Protein AF-A0A2H1VAV7-F1 (afdb_monomer_lite)

pLDDT: mean 71.58, std 15.12, range [39.22, 97.75]

Secondary structure (DSSP, 8-state):
-------GGG--SSP-----PPPSSPPP--S----PPP---TT--STTTS-HHHHHHHHHHHHHHHHHHHHHHHHHHHHHHHHHHHHH-TTS-HHHHHHHHHHHHHTTS-S-PPPP-----GGG--SPPSS------GGGS---TT---SPPPS--------

Organism: Spodoptera frugiperda (NCBI:txid7108)

Radius of gyration: 44.76 Å; chains: 1; bounding box: 84×96×107 Å

Foldseek 3Di:
DDDDDDDPVVDDPPDPDPCDDDDPDDDDPPDDPDPDPDPDDPDPPDPPGDCVVVVVVVVVVVVVVVVVVVVVVVVVVVVVVVLVCLCPDPPDDNQVSVQVVCCVPPVPPPDPDDHDDGDDDPVPDPDDDPDPDPPVPPVVVDDDPVDPPDDPPPDDDDDDDD

Sequence (162 aa):
MDFKTTVSNDYQWPFSKPVIGKPCEPPTPDAAPTIRPAPVAPYCHCDAHSYSPRVEQYKQLLEKEQKLCHDYEQLRKQMVDVTNDILDHPCDDLDGKMMTMYQATFTKRSYPMTDYRTIIAASQSNAPIPMETHSLGMLRCYKDPTNFTDQPPTVRPTINPP

Structure (mmCIF, N/CA/C/O backbone):
data_AF-A0A2H1VAV7-F1
#
_entry.id   AF-A0A2H1VAV7-F1
#
loop_
_atom_site.group_PDB
_atom_site.id
_atom_site.type_symbol
_atom_site.label_atom_id
_atom_site.label_alt_id
_atom_site.label_comp_id
_atom_site.label_asym_id
_atom_site.label_entity_id
_atom_site.label_seq_id
_atom_site.pdbx_PDB_ins_code
_atom_site.Cartn_x
_atom_site.Cartn_y
_atom_site.Cartn_z
_atom_site.occupancy
_atom_site.B_iso_or_equiv
_atom_site.auth_seq_id
_atom_site.auth_comp_id
_atom_site.auth_asym_id
_atom_site.auth_atom_id
_atom_site.pdbx_PDB_model_num
ATOM 1 N N . MET A 1 1 ? -30.370 42.586 65.225 1.00 39.22 1 MET A N 1
ATOM 2 C CA . MET A 1 1 ? -29.874 41.220 64.957 1.00 39.22 1 MET A CA 1
ATOM 3 C C . MET A 1 1 ? -29.317 40.718 66.269 1.00 39.22 1 MET A C 1
ATOM 5 O O . MET A 1 1 ? -28.220 41.117 66.628 1.00 39.22 1 MET A O 1
ATOM 9 N N . ASP A 1 2 ? -30.100 39.937 67.008 1.00 42.12 2 ASP A N 1
ATOM 10 C CA . ASP A 1 2 ? -29.719 39.485 68.347 1.00 42.12 2 ASP A CA 1
ATOM 11 C C . ASP A 1 2 ? -29.251 38.032 68.289 1.00 42.12 2 ASP A C 1
ATOM 13 O O . ASP A 1 2 ? -30.033 37.114 68.040 1.00 42.12 2 ASP A O 1
ATOM 17 N N . PHE A 1 3 ? -27.950 37.831 68.493 1.00 48.50 3 PHE A N 1
ATOM 18 C CA . PHE A 1 3 ? -27.348 36.515 68.678 1.00 48.50 3 PHE A CA 1
ATOM 19 C C . PHE A 1 3 ? -27.690 36.012 70.086 1.00 48.50 3 PHE A C 1
ATOM 21 O O . PHE A 1 3 ? -27.107 36.464 71.070 1.00 48.50 3 PHE A O 1
ATOM 28 N N . LYS A 1 4 ? -28.638 35.073 70.197 1.00 53.00 4 LYS A N 1
ATOM 29 C CA . LYS A 1 4 ? -28.886 34.345 71.449 1.00 53.00 4 LYS A CA 1
ATOM 30 C C . LYS A 1 4 ? -27.811 33.274 71.623 1.00 53.00 4 LYS A C 1
ATOM 32 O O . LYS A 1 4 ? -27.753 32.317 70.856 1.00 53.00 4 LYS A O 1
ATOM 37 N N . THR A 1 5 ? -26.945 33.456 72.611 1.00 55.84 5 THR A N 1
ATOM 38 C CA . THR A 1 5 ? -25.955 32.465 73.032 1.00 55.84 5 THR A CA 1
ATOM 39 C C . THR A 1 5 ? -26.638 31.305 73.758 1.00 55.84 5 THR A C 1
ATOM 41 O O . THR A 1 5 ? -27.522 31.503 74.587 1.00 55.84 5 THR A O 1
ATOM 44 N N . THR A 1 6 ? -26.219 30.082 73.439 1.00 54.66 6 THR A N 1
ATOM 45 C CA . THR A 1 6 ? -26.624 28.842 74.112 1.00 54.66 6 THR A CA 1
ATOM 46 C C . THR A 1 6 ? -26.009 28.795 75.509 1.00 54.66 6 THR A C 1
ATOM 48 O O . THR A 1 6 ? -24.824 28.486 75.654 1.00 54.66 6 THR A O 1
ATOM 51 N N . VAL A 1 7 ? -26.781 29.139 76.538 1.00 62.41 7 VAL A N 1
ATOM 52 C CA . VAL A 1 7 ? -26.352 29.013 77.940 1.00 62.41 7 VAL A CA 1
ATOM 53 C C . VAL A 1 7 ? -26.646 27.592 78.427 1.00 62.41 7 VAL A C 1
ATOM 55 O O . VAL A 1 7 ? -27.661 27.003 78.069 1.00 62.41 7 VAL A O 1
ATOM 58 N N . SER A 1 8 ? -25.772 27.026 79.265 1.00 55.72 8 SER A N 1
ATOM 59 C CA . SER A 1 8 ? -25.864 25.628 79.730 1.00 55.72 8 SER A CA 1
ATOM 60 C C . SER A 1 8 ? -27.156 25.280 80.483 1.00 55.72 8 SER A C 1
ATOM 62 O O . SER A 1 8 ? -27.434 24.103 80.690 1.00 55.72 8 SER A O 1
ATOM 64 N N . ASN A 1 9 ? -27.944 26.281 80.884 1.00 57.62 9 ASN A N 1
ATOM 65 C CA . ASN A 1 9 ? -29.227 26.096 81.562 1.00 57.62 9 ASN A CA 1
ATOM 66 C C . ASN A 1 9 ? -30.321 25.500 80.659 1.00 57.62 9 ASN A C 1
ATOM 68 O O . ASN A 1 9 ? -31.320 25.018 81.183 1.00 57.62 9 ASN A O 1
ATOM 72 N N . ASP A 1 10 ? -30.126 25.465 79.336 1.00 56.47 10 ASP A N 1
ATOM 73 C CA . ASP A 1 10 ? -31.081 24.848 78.402 1.00 56.47 10 ASP A CA 1
ATOM 74 C C . ASP A 1 10 ? -30.983 23.307 78.361 1.00 56.47 10 ASP A C 1
ATOM 76 O O . ASP A 1 10 ? -31.834 22.635 77.777 1.00 56.47 10 ASP A O 1
ATOM 80 N N . TYR A 1 11 ? -29.964 22.719 78.999 1.00 55.38 11 TYR A N 1
ATOM 81 C CA . TYR A 1 11 ? -29.725 21.273 79.031 1.00 55.38 11 TYR A CA 1
ATOM 82 C C . TYR A 1 11 ? -30.027 20.681 80.416 1.00 55.38 11 TYR A C 1
ATOM 84 O O . TYR A 1 11 ? -29.142 20.136 81.075 1.00 55.38 11 TYR A O 1
ATOM 92 N N . GLN A 1 12 ? -31.280 20.763 80.875 1.00 62.53 12 GLN A N 1
ATOM 93 C CA . GLN A 1 12 ? -31.706 20.085 82.104 1.00 62.53 12 GLN A CA 1
ATOM 94 C C . GLN A 1 12 ? -32.275 18.693 81.798 1.00 62.53 12 GLN A C 1
ATOM 96 O O . GLN A 1 12 ? -33.343 18.538 81.206 1.00 62.53 12 GLN A O 1
ATOM 101 N N . TRP A 1 13 ? -31.531 17.665 82.207 1.00 50.56 13 TRP A N 1
ATOM 102 C CA . TRP A 1 13 ? -31.898 16.255 82.071 1.00 50.56 13 TRP A CA 1
ATOM 103 C C . TRP A 1 13 ? -32.522 15.723 83.376 1.00 50.56 13 TRP A C 1
ATOM 105 O O . TRP A 1 13 ? -32.034 16.076 84.451 1.00 50.56 13 TRP A O 1
ATOM 115 N N . PRO A 1 14 ? -33.528 14.828 83.320 1.00 66.94 14 PRO A N 1
ATOM 116 C CA . PRO A 1 14 ? -34.241 14.364 82.131 1.00 66.94 14 PRO A CA 1
ATOM 117 C C . PRO A 1 14 ? -35.291 15.377 81.652 1.00 66.94 14 PRO A C 1
ATOM 119 O O . PRO A 1 14 ? -36.065 15.911 82.442 1.00 66.94 14 PRO A O 1
ATOM 122 N N . PHE A 1 15 ? -35.357 15.583 80.335 1.00 60.16 15 PHE A N 1
ATOM 123 C CA . PHE A 1 15 ? -36.417 16.368 79.702 1.00 60.16 15 PHE A CA 1
ATOM 124 C C . PHE A 1 15 ? -37.788 15.743 79.995 1.00 60.16 15 PHE A C 1
ATOM 126 O O . PHE A 1 15 ? -37.980 14.538 79.790 1.00 60.16 15 PHE A O 1
ATOM 133 N N . SER A 1 16 ? -38.766 16.551 80.412 1.00 65.62 16 SER A N 1
ATOM 134 C CA . SER A 1 16 ? -40.166 16.131 80.414 1.00 65.62 16 SER A CA 1
ATOM 135 C C . SER A 1 16 ? -40.585 15.880 78.965 1.00 65.62 16 SER A C 1
ATOM 137 O O . SER A 1 16 ? -40.784 16.802 78.178 1.00 65.62 16 SER A O 1
ATOM 139 N N . LYS A 1 17 ? -40.662 14.605 78.567 1.00 59.94 17 LYS A N 1
ATOM 140 C CA . LYS A 1 17 ? -41.168 14.251 77.238 1.00 59.94 17 LYS A CA 1
ATOM 141 C C . LYS A 1 17 ? -42.608 14.769 77.141 1.00 59.94 17 LYS A C 1
ATOM 143 O O . LYS A 1 17 ? -43.411 14.404 78.003 1.00 59.94 17 LYS A O 1
ATOM 148 N N . PRO A 1 18 ? -42.961 15.588 76.134 1.00 64.38 18 PRO A N 1
ATOM 149 C CA . PRO A 1 18 ? -44.355 15.928 75.912 1.00 64.38 18 PRO A CA 1
ATOM 150 C C . PRO A 1 18 ? -45.129 14.626 75.702 1.00 64.38 18 PRO A C 1
ATOM 152 O O . PRO A 1 18 ? -44.698 13.746 74.951 1.00 64.38 18 PRO A O 1
ATOM 155 N N . VAL A 1 19 ? -46.251 14.483 76.406 1.00 60.84 19 VAL A N 1
ATOM 156 C CA . VAL A 1 19 ? -47.148 13.337 76.255 1.00 60.84 19 VAL A CA 1
ATOM 157 C C . VAL A 1 19 ? -47.865 13.503 74.919 1.00 60.84 19 VAL A C 1
ATOM 159 O O . VAL A 1 19 ? -48.957 14.055 74.837 1.00 60.84 19 VAL A O 1
ATOM 162 N N . ILE A 1 20 ? -47.203 13.087 73.843 1.00 62.69 20 ILE A N 1
ATOM 163 C CA . ILE A 1 20 ? -47.813 12.987 72.522 1.00 62.69 20 ILE A CA 1
ATOM 164 C C . ILE A 1 20 ? -48.783 11.808 72.601 1.00 62.69 20 ILE A C 1
ATOM 166 O O . ILE A 1 20 ? -48.369 10.663 72.805 1.00 62.69 20 ILE A O 1
ATOM 170 N N . GLY A 1 21 ? -50.082 12.100 72.510 1.00 61.94 21 GLY A N 1
ATOM 171 C CA . GLY A 1 21 ? -51.123 11.079 72.458 1.00 61.94 21 GLY A CA 1
ATOM 172 C C . GLY A 1 21 ? -50.842 10.119 71.307 1.00 61.94 21 GLY A C 1
ATOM 173 O O . GLY A 1 21 ? -50.577 10.550 70.185 1.00 61.94 21 GLY A O 1
ATOM 174 N N . LYS A 1 22 ? -50.855 8.813 71.588 1.00 63.19 22 LYS A N 1
ATOM 175 C CA . LYS A 1 22 ? -50.722 7.801 70.539 1.00 63.19 22 LYS A CA 1
ATOM 176 C C . LYS A 1 22 ? -51.885 7.988 69.554 1.00 63.19 22 LYS A C 1
ATOM 178 O O . LYS A 1 22 ? -53.027 8.045 70.014 1.00 63.19 22 LYS A O 1
ATOM 183 N N . PRO A 1 23 ? -51.628 8.080 68.239 1.00 63.72 23 PRO A N 1
ATOM 184 C CA . PRO A 1 23 ? -52.691 8.029 67.244 1.00 63.72 23 PRO A CA 1
ATOM 185 C C . PRO A 1 23 ? -53.540 6.775 67.491 1.00 63.72 23 PRO A C 1
ATOM 187 O O . PRO A 1 23 ? -52.988 5.688 67.661 1.00 63.72 23 PRO A O 1
ATOM 190 N N . CYS A 1 24 ? -54.863 6.933 67.588 1.00 63.25 24 CYS A N 1
ATOM 191 C CA . CYS A 1 24 ? -55.776 5.816 67.859 1.00 63.25 24 CYS A CA 1
ATOM 192 C C . CYS A 1 24 ? -55.956 4.889 66.650 1.00 63.25 24 CYS A C 1
ATOM 194 O O . CYS A 1 24 ? -56.424 3.767 66.816 1.00 63.25 24 CYS A O 1
ATOM 196 N N . GLU A 1 25 ? -55.550 5.328 65.460 1.00 66.62 25 GLU A N 1
ATOM 197 C CA . GLU A 1 25 ? -55.640 4.542 64.237 1.00 66.62 25 GLU A CA 1
ATOM 198 C C . GLU A 1 25 ? -54.245 4.274 63.660 1.00 66.62 25 GLU A C 1
ATOM 200 O O . GLU A 1 25 ? -53.397 5.176 63.639 1.00 66.62 25 GLU A O 1
ATOM 205 N N . PRO A 1 26 ? -53.974 3.034 63.212 1.00 67.38 26 PRO A N 1
ATOM 206 C CA . PRO A 1 26 ? -52.754 2.733 62.485 1.00 67.38 26 PRO A CA 1
ATOM 207 C C . PRO A 1 26 ? -52.742 3.517 61.162 1.00 67.38 26 PRO A C 1
ATOM 209 O O . PRO A 1 26 ? -53.790 3.652 60.529 1.00 67.38 26 PRO A O 1
ATOM 212 N N . PRO A 1 27 ? -51.579 4.026 60.719 1.00 69.44 27 PRO A N 1
ATOM 213 C CA . PRO A 1 27 ? -51.480 4.697 59.429 1.00 69.44 27 PRO A CA 1
ATOM 214 C C . PRO A 1 27 ? -51.929 3.743 58.316 1.00 69.44 27 PRO A C 1
ATOM 216 O O . PRO A 1 27 ? -51.468 2.602 58.239 1.00 69.44 27 PRO A O 1
ATOM 219 N N . THR A 1 28 ? -52.843 4.204 57.465 1.00 71.06 28 THR A N 1
ATOM 220 C CA . THR A 1 28 ? -53.290 3.468 56.281 1.00 71.06 28 THR A CA 1
ATOM 221 C C . THR A 1 28 ? -52.113 3.276 55.314 1.00 71.06 28 THR A C 1
ATOM 223 O O . THR A 1 28 ? -51.366 4.227 55.070 1.00 71.06 28 THR A O 1
ATOM 226 N N . PRO A 1 29 ? -51.892 2.064 54.767 1.00 6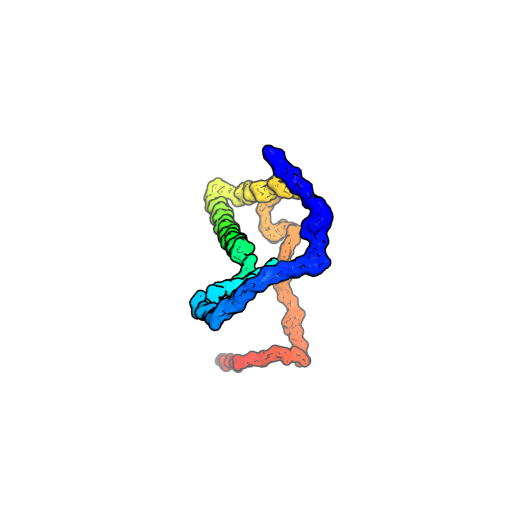6.25 29 PRO A N 1
ATOM 227 C CA . PRO A 1 29 ? -50.787 1.814 53.849 1.00 66.25 29 PRO A CA 1
ATOM 228 C C . PRO A 1 29 ? -51.137 2.378 52.471 1.00 66.25 29 PRO A C 1
ATOM 230 O O . PRO A 1 29 ? -51.668 1.666 51.624 1.00 66.25 29 PRO A O 1
ATOM 233 N N . ASP A 1 30 ? -50.855 3.659 52.251 1.00 63.62 30 ASP A N 1
ATOM 234 C CA . ASP A 1 30 ? -51.060 4.298 50.954 1.00 63.62 30 ASP A CA 1
ATOM 235 C C . ASP A 1 30 ? -49.710 4.562 50.278 1.00 63.62 30 ASP A C 1
ATOM 237 O O . ASP A 1 30 ? -49.007 5.522 50.593 1.00 63.62 30 ASP A O 1
ATOM 241 N N . ALA A 1 31 ? -49.327 3.605 49.428 1.00 65.06 31 ALA A N 1
ATOM 242 C CA . ALA A 1 31 ? -48.450 3.695 48.256 1.00 65.06 31 ALA A CA 1
ATOM 243 C C . ALA A 1 31 ? -47.685 2.377 48.080 1.00 65.06 31 ALA A C 1
ATOM 245 O O . ALA A 1 31 ? -46.979 1.911 48.978 1.00 65.06 31 ALA A O 1
ATOM 246 N N . ALA A 1 32 ? -47.777 1.794 46.881 1.00 69.75 32 ALA A N 1
ATOM 247 C CA . ALA A 1 32 ? -46.865 0.736 46.470 1.00 69.75 32 ALA A CA 1
ATOM 248 C C . ALA A 1 32 ? -45.413 1.227 46.647 1.00 69.75 32 ALA A C 1
ATOM 250 O O . ALA A 1 32 ? -45.119 2.377 46.296 1.00 69.75 32 ALA A O 1
ATOM 251 N N . PRO A 1 33 ? -44.502 0.399 47.189 1.00 65.12 33 PRO A N 1
ATOM 252 C CA . PRO A 1 33 ? -43.120 0.804 47.384 1.00 65.12 33 PRO A CA 1
ATOM 253 C C . PRO A 1 33 ? -42.545 1.251 46.042 1.00 65.12 33 PRO A C 1
ATOM 255 O O . PRO A 1 33 ? -42.536 0.494 45.071 1.00 65.12 33 PRO A O 1
ATOM 258 N N . THR A 1 34 ? -42.078 2.499 45.976 1.00 66.31 34 THR A N 1
ATOM 259 C CA . THR A 1 34 ? -41.351 2.993 44.810 1.00 66.31 34 THR A CA 1
ATOM 260 C C . THR A 1 34 ? -40.146 2.082 44.624 1.00 66.31 34 THR A C 1
ATOM 262 O O . THR A 1 34 ? -39.284 2.023 45.505 1.00 66.31 34 THR A O 1
ATOM 265 N N . ILE A 1 35 ? -40.103 1.339 43.516 1.00 67.00 35 ILE A N 1
ATOM 266 C CA . ILE A 1 35 ? -38.974 0.474 43.174 1.00 67.00 35 ILE A CA 1
ATOM 267 C C . ILE A 1 35 ? -37.771 1.396 42.991 1.00 67.00 35 ILE A C 1
ATOM 269 O O . ILE A 1 35 ? -37.605 2.031 41.951 1.00 67.00 35 ILE A O 1
ATOM 273 N N . ARG A 1 36 ? -36.956 1.534 44.035 1.00 62.97 36 ARG A N 1
ATOM 274 C CA . ARG A 1 36 ? -35.673 2.216 43.921 1.00 62.97 36 ARG A CA 1
ATOM 275 C C . ARG A 1 36 ? -34.733 1.236 43.226 1.00 62.97 36 ARG A C 1
ATOM 277 O O . ARG A 1 36 ? -34.600 0.114 43.721 1.00 62.97 36 ARG A O 1
ATOM 284 N N . PRO A 1 37 ? -34.104 1.607 42.097 1.00 63.91 37 PRO A N 1
ATOM 285 C CA . PRO A 1 37 ? -33.061 0.772 41.527 1.00 63.91 37 PRO A CA 1
ATOM 286 C C . PRO A 1 37 ? -31.990 0.548 42.597 1.00 63.91 37 PRO A C 1
ATOM 288 O O . PRO A 1 37 ? -31.673 1.461 43.368 1.00 63.91 37 PRO A O 1
ATOM 291 N N . ALA A 1 38 ? -31.487 -0.684 42.681 1.00 62.09 38 ALA A N 1
ATOM 292 C CA . ALA A 1 38 ? -30.439 -1.025 43.630 1.00 62.09 38 ALA A CA 1
ATOM 293 C C . ALA A 1 38 ? -29.271 -0.037 43.459 1.00 62.09 38 ALA A C 1
ATOM 295 O O . ALA A 1 38 ? -28.914 0.266 42.316 1.00 62.09 38 ALA A O 1
ATOM 296 N N . PRO A 1 39 ? -28.681 0.481 44.553 1.00 60.09 39 PRO A N 1
ATOM 297 C CA . PRO A 1 39 ? -27.489 1.308 44.461 1.00 60.09 39 PRO A CA 1
ATOM 298 C C . PRO A 1 39 ? -26.431 0.537 43.672 1.00 60.09 39 PRO A C 1
ATOM 300 O O . PRO A 1 39 ? -25.965 -0.512 44.117 1.00 60.09 39 PRO A O 1
ATOM 303 N N . VAL A 1 40 ? -26.103 1.020 42.471 1.00 58.72 40 VAL A N 1
ATOM 304 C CA . VAL A 1 40 ? -25.047 0.427 41.654 1.00 58.72 40 VAL A CA 1
ATOM 305 C C . VAL A 1 40 ? -23.774 0.523 42.480 1.00 58.72 40 VAL A C 1
ATOM 307 O O . VAL A 1 40 ? -23.360 1.618 42.863 1.00 58.72 40 VAL A O 1
ATOM 310 N N . ALA A 1 41 ? -23.195 -0.630 42.820 1.00 60.41 41 ALA A N 1
ATOM 311 C CA . ALA A 1 41 ? -21.958 -0.666 43.577 1.00 60.41 41 ALA A CA 1
ATOM 312 C C . ALA A 1 41 ? -20.913 0.171 42.816 1.00 60.41 41 ALA A C 1
ATOM 314 O O . ALA A 1 41 ? -20.706 -0.087 41.626 1.00 60.41 41 ALA A O 1
ATOM 315 N N . PRO A 1 42 ? -20.238 1.138 43.464 1.00 59.59 42 PRO A N 1
ATOM 316 C CA . PRO A 1 42 ? -19.339 2.091 42.802 1.00 59.59 42 PRO A CA 1
ATOM 317 C C . PRO A 1 42 ? -18.110 1.455 42.118 1.00 59.59 42 PRO A C 1
ATOM 319 O O . PRO A 1 42 ? -17.289 2.167 41.553 1.00 59.59 42 PRO A O 1
ATOM 322 N N . TYR A 1 43 ? -17.999 0.122 42.136 1.00 55.41 43 TYR A N 1
ATOM 323 C CA . TYR A 1 43 ? -16.902 -0.665 41.577 1.00 55.41 43 TYR A CA 1
ATOM 324 C C . TYR A 1 43 ? -17.366 -1.891 40.753 1.00 55.41 43 TYR A C 1
ATOM 326 O O . TYR A 1 43 ? -16.606 -2.849 40.618 1.00 55.41 43 TYR A O 1
ATOM 334 N N . CYS A 1 44 ? -18.592 -1.929 40.198 1.00 62.59 44 CYS A N 1
ATOM 335 C CA . CYS A 1 44 ? -18.922 -2.993 39.226 1.00 62.59 44 CYS A CA 1
ATOM 336 C C . CYS A 1 44 ? -18.332 -2.665 37.852 1.00 62.59 44 CYS A C 1
ATOM 338 O O . CYS A 1 44 ? -18.892 -1.870 37.101 1.00 62.59 44 CYS A O 1
ATOM 340 N N . HIS A 1 45 ? -17.232 -3.332 37.504 1.00 57.97 45 HIS A N 1
ATOM 341 C CA . HIS A 1 45 ? -16.589 -3.280 36.182 1.00 57.97 45 HIS A CA 1
ATOM 342 C C . HIS A 1 45 ? -17.206 -4.265 35.178 1.00 57.97 45 HIS A C 1
ATOM 344 O O . HIS A 1 45 ? -16.534 -4.785 34.295 1.00 57.97 45 HIS A O 1
ATOM 350 N N . CYS A 1 46 ? -18.487 -4.557 35.352 1.00 63.78 46 CYS A N 1
ATOM 351 C CA . CYS A 1 46 ? -19.245 -5.470 34.523 1.00 63.78 46 CYS A CA 1
ATOM 352 C C . CYS A 1 46 ? -19.842 -4.717 33.317 1.00 63.78 46 CYS A C 1
ATOM 354 O O . CYS A 1 46 ? -20.299 -3.580 33.470 1.00 63.78 46 CYS A O 1
ATOM 356 N N . ASP A 1 47 ? -19.883 -5.353 32.139 1.00 55.88 47 ASP A N 1
ATOM 357 C CA . ASP A 1 47 ? -20.416 -4.766 30.891 1.00 55.88 47 ASP A CA 1
ATOM 358 C C . ASP A 1 47 ? -21.835 -4.191 31.046 1.00 55.88 47 ASP A C 1
ATOM 360 O O . ASP A 1 47 ? -22.211 -3.248 30.353 1.00 55.88 47 ASP A O 1
ATOM 364 N N . ALA A 1 48 ? -22.607 -4.714 32.003 1.00 58.91 48 ALA A N 1
ATOM 365 C CA . ALA A 1 48 ? -23.957 -4.265 32.309 1.00 58.91 48 ALA A CA 1
ATOM 366 C C . ALA A 1 48 ? -24.036 -2.895 33.011 1.00 58.91 48 ALA A C 1
ATOM 368 O O . ALA A 1 48 ? -25.092 -2.271 32.938 1.00 58.91 48 ALA A O 1
ATOM 369 N N . HIS A 1 49 ? -22.987 -2.415 33.703 1.00 61.59 49 HIS A N 1
ATOM 370 C CA . HIS A 1 49 ? -23.162 -1.324 34.680 1.00 61.59 49 HIS A CA 1
ATOM 371 C C . HIS A 1 49 ? -22.293 -0.067 34.556 1.00 61.59 49 HIS A C 1
ATOM 373 O O . HIS A 1 49 ? -22.649 0.899 35.219 1.00 61.59 49 HIS A O 1
ATOM 379 N N . SER A 1 50 ? -21.218 0.021 33.763 1.00 53.94 50 SER A N 1
ATOM 380 C CA . SER A 1 50 ? -20.568 1.335 33.487 1.00 53.94 50 SER A CA 1
ATOM 381 C C . SER A 1 50 ? -19.381 1.278 32.515 1.00 53.94 50 SER A C 1
ATOM 383 O O . SER A 1 50 ? -18.398 1.997 32.677 1.00 53.94 50 SER A O 1
ATOM 385 N N . TYR A 1 51 ? -19.458 0.470 31.457 1.00 55.62 51 TYR A N 1
ATOM 386 C CA . TYR A 1 51 ? -18.446 0.512 30.394 1.00 55.62 51 TYR A CA 1
ATOM 387 C C . TYR A 1 51 ? -18.865 1.346 29.173 1.00 55.62 51 TYR A C 1
ATOM 389 O O . TYR A 1 51 ? -18.115 1.399 28.207 1.00 55.62 51 TYR A O 1
ATOM 397 N N . SER A 1 52 ? -20.013 2.038 29.203 1.00 62.69 52 SER A N 1
ATOM 398 C CA . SER A 1 52 ? -20.586 2.710 28.018 1.00 62.69 52 SER A CA 1
ATOM 399 C C . SER A 1 52 ? -19.607 3.662 27.303 1.00 62.69 52 SER A C 1
ATOM 401 O O . SER A 1 52 ? -19.300 3.392 26.143 1.00 62.69 52 SER A O 1
ATOM 403 N N . PRO A 1 53 ? -18.987 4.669 27.954 1.00 72.69 53 PRO A N 1
ATOM 404 C CA . PRO A 1 53 ? -18.113 5.604 27.237 1.00 72.69 53 PRO A CA 1
ATOM 405 C C . PRO A 1 53 ? -16.813 4.957 26.740 1.00 72.69 53 PRO A C 1
ATOM 407 O O . PRO A 1 53 ? -16.300 5.307 25.681 1.00 72.69 53 PRO A O 1
ATOM 410 N N . ARG A 1 54 ? -16.267 3.991 27.493 1.00 75.00 54 ARG A N 1
ATOM 411 C CA . ARG A 1 54 ? -15.011 3.309 27.135 1.00 75.00 54 ARG A CA 1
ATOM 412 C C . ARG A 1 54 ? -15.209 2.231 26.071 1.00 75.00 54 ARG A C 1
ATOM 414 O O . ARG A 1 54 ? -14.333 2.064 25.230 1.00 75.00 54 ARG A O 1
ATOM 421 N N . VAL A 1 55 ? -16.341 1.527 26.076 1.00 81.69 55 VAL A N 1
ATOM 422 C CA . VAL A 1 55 ? -16.716 0.579 25.014 1.00 81.69 55 VAL A CA 1
ATOM 423 C C . VAL A 1 55 ? -17.010 1.330 23.724 1.00 81.69 55 VAL A C 1
ATOM 425 O O . VAL A 1 55 ? -16.557 0.901 22.667 1.00 81.69 55 VAL A O 1
ATOM 428 N N . GLU A 1 56 ? -17.715 2.460 23.786 1.00 83.12 56 GLU A N 1
ATOM 429 C CA . GLU A 1 56 ? -17.933 3.313 22.612 1.00 83.12 56 GLU A CA 1
ATOM 430 C C . GLU A 1 56 ? -16.613 3.856 22.062 1.00 83.12 56 GLU A C 1
ATOM 432 O O . GLU A 1 56 ? -16.369 3.771 20.859 1.00 83.12 56 GLU A O 1
ATOM 437 N N . GLN A 1 57 ? -15.714 4.319 22.935 1.00 86.56 57 GLN A N 1
ATOM 438 C CA . GLN A 1 57 ? -14.374 4.739 22.529 1.00 86.56 57 GLN A CA 1
ATOM 439 C C . GLN A 1 57 ? -13.583 3.590 21.885 1.00 86.56 57 GLN A C 1
ATOM 441 O O . GLN A 1 57 ? -12.961 3.790 20.844 1.00 86.56 57 GLN A O 1
ATOM 446 N N . TYR A 1 58 ? -13.616 2.388 22.464 1.00 87.31 58 TYR A N 1
ATOM 447 C CA . TYR A 1 58 ? -12.960 1.211 21.891 1.00 87.31 58 TYR A CA 1
ATOM 448 C C . TYR A 1 58 ? -13.514 0.867 20.502 1.00 87.31 58 TYR A C 1
ATOM 450 O O . TYR A 1 58 ? -12.734 0.661 19.575 1.00 87.31 58 TYR A O 1
ATOM 458 N N . LYS A 1 59 ? -14.841 0.882 20.325 1.00 90.12 59 LYS A N 1
ATOM 459 C CA . LYS A 1 59 ? -15.480 0.654 19.019 1.00 90.12 59 LYS A CA 1
ATOM 460 C C . LYS A 1 59 ? -15.018 1.672 17.976 1.00 90.12 59 LYS A C 1
ATOM 462 O O . LYS A 1 59 ? -14.623 1.279 16.885 1.00 90.12 59 LYS A O 1
ATOM 467 N N . GLN A 1 60 ? -14.976 2.957 18.331 1.00 94.44 60 GLN A N 1
ATOM 468 C CA . GLN A 1 60 ? -14.475 4.002 17.431 1.00 94.44 60 GLN A CA 1
ATOM 469 C C . GLN A 1 60 ? -12.997 3.810 17.068 1.00 94.44 60 GLN A C 1
ATOM 471 O O . GLN A 1 60 ? -12.592 4.108 15.944 1.00 94.44 60 GLN A O 1
ATOM 476 N N . LEU A 1 61 ? -12.170 3.355 18.014 1.00 95.25 61 LEU A N 1
ATOM 477 C CA . LEU A 1 61 ? -10.763 3.054 17.744 1.00 95.25 61 LEU A CA 1
ATOM 478 C C . LEU A 1 61 ? -10.625 1.865 16.791 1.00 95.25 61 LEU A C 1
ATOM 480 O O . LEU A 1 61 ? -9.846 1.952 15.846 1.00 95.25 61 LEU A O 1
ATOM 484 N N . LEU A 1 62 ? -11.418 0.813 16.991 1.00 96.00 62 LEU A N 1
ATOM 485 C CA . LEU A 1 62 ? -11.431 -0.363 16.124 1.00 96.00 62 LEU A CA 1
ATOM 486 C C . LEU A 1 62 ? -11.869 -0.011 14.693 1.00 96.00 62 LEU A C 1
ATOM 488 O O . LEU A 1 62 ? -11.216 -0.407 13.733 1.00 96.00 62 LEU A O 1
ATOM 492 N N . GLU A 1 63 ? -12.928 0.786 14.536 1.00 96.75 63 GLU A N 1
ATOM 493 C CA . GLU A 1 63 ? -13.380 1.262 13.220 1.00 96.75 63 GLU A CA 1
ATOM 494 C C . GLU A 1 63 ? -12.303 2.098 12.512 1.00 96.75 63 GLU A C 1
ATOM 496 O O . GLU A 1 63 ? -12.075 1.949 11.309 1.00 96.75 63 GLU A O 1
ATOM 501 N N . LYS A 1 64 ? -11.597 2.962 13.254 1.00 97.62 64 LYS A N 1
ATOM 502 C CA . LYS A 1 64 ? -10.486 3.757 12.709 1.00 97.62 64 LYS A CA 1
ATOM 503 C C . LYS A 1 64 ? -9.309 2.887 12.289 1.00 97.62 64 LYS A C 1
ATOM 505 O O . LYS A 1 64 ? -8.733 3.143 11.236 1.00 97.62 64 LYS A O 1
ATOM 510 N N . GLU A 1 65 ? -8.952 1.888 13.087 1.00 97.00 65 GLU A N 1
ATOM 511 C CA . GLU A 1 65 ? -7.886 0.942 12.755 1.00 97.00 65 GLU A CA 1
ATOM 512 C C . GLU A 1 65 ? -8.218 0.171 11.474 1.00 97.00 65 GLU A C 1
ATOM 514 O O . GLU A 1 65 ? -7.403 0.126 10.552 1.00 97.00 65 GLU A O 1
ATOM 519 N N . GLN A 1 66 ? -9.438 -0.361 11.372 1.00 97.00 66 GLN A N 1
ATOM 520 C CA . GLN A 1 66 ? -9.901 -1.069 10.178 1.00 97.00 66 GLN A CA 1
ATOM 521 C C . GLN A 1 66 ? -9.865 -0.174 8.938 1.00 97.00 66 GLN A C 1
ATOM 523 O O . GLN A 1 66 ? -9.371 -0.592 7.889 1.00 97.00 66 GLN A O 1
ATOM 528 N N . LYS A 1 67 ? -10.326 1.075 9.066 1.00 97.75 67 LYS A N 1
ATOM 529 C CA . LYS A 1 67 ? -10.260 2.051 7.978 1.00 97.75 67 LYS A CA 1
ATOM 530 C C . LYS A 1 67 ? -8.819 2.347 7.564 1.00 97.75 67 LYS A C 1
ATOM 532 O O . LYS A 1 67 ? -8.521 2.316 6.379 1.00 97.75 67 LYS A O 1
ATOM 537 N N . LEU A 1 68 ? -7.923 2.596 8.518 1.00 97.62 68 LEU A N 1
ATOM 538 C CA . LEU A 1 68 ? -6.511 2.855 8.221 1.00 97.62 68 LEU A CA 1
ATOM 539 C C . LEU A 1 68 ? -5.845 1.665 7.527 1.00 97.62 68 LEU A C 1
ATOM 541 O O . LEU A 1 68 ? -5.053 1.863 6.609 1.00 97.62 68 LEU A O 1
ATOM 545 N N . CYS A 1 69 ? -6.178 0.441 7.937 1.00 96.81 69 CYS A N 1
ATOM 546 C CA . CYS A 1 69 ? -5.691 -0.768 7.284 1.00 96.81 69 CYS A CA 1
ATOM 547 C C . CYS A 1 69 ? -6.172 -0.840 5.826 1.00 96.81 69 CYS A C 1
ATOM 549 O O . CYS A 1 69 ? -5.369 -1.042 4.916 1.00 96.81 69 CYS A O 1
ATOM 551 N N . HIS A 1 70 ? -7.460 -0.578 5.591 1.00 97.12 70 HIS A N 1
ATOM 552 C CA . HIS A 1 70 ? -8.029 -0.539 4.245 1.00 97.12 70 HIS A CA 1
ATOM 553 C C . HIS A 1 70 ? -7.397 0.553 3.368 1.00 97.12 70 HIS A C 1
ATOM 555 O O . HIS A 1 70 ? -6.985 0.284 2.239 1.00 97.12 70 HIS A O 1
ATOM 561 N N . ASP A 1 71 ? -7.263 1.767 3.905 1.00 97.25 71 ASP A N 1
ATOM 562 C CA . ASP A 1 71 ? -6.644 2.898 3.213 1.00 97.25 71 ASP A CA 1
ATOM 563 C C . ASP A 1 71 ? -5.176 2.580 2.868 1.00 97.25 71 ASP A C 1
A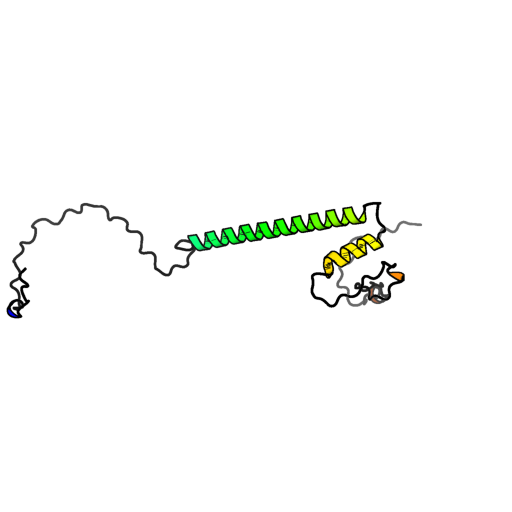TOM 565 O O . ASP A 1 71 ? -4.701 2.901 1.777 1.00 97.25 71 ASP A O 1
ATOM 569 N N . TYR A 1 72 ? -4.458 1.886 3.759 1.00 96.88 72 TYR A N 1
ATOM 570 C CA . TYR A 1 72 ? -3.091 1.430 3.511 1.00 96.88 72 TYR A CA 1
ATOM 571 C C . TYR A 1 72 ? -3.016 0.379 2.394 1.00 96.88 72 TYR A C 1
ATOM 573 O O . TYR A 1 72 ? -2.149 0.465 1.521 1.00 96.88 72 TYR A O 1
ATOM 581 N N . GLU A 1 73 ? -3.927 -0.594 2.375 1.00 95.56 73 GLU A N 1
ATOM 582 C CA . GLU A 1 73 ? -4.015 -1.576 1.289 1.00 95.56 73 GLU A CA 1
ATOM 583 C C . GLU A 1 73 ? -4.333 -0.916 -0.057 1.00 95.56 73 GLU A C 1
ATOM 585 O O . GLU A 1 73 ? -3.737 -1.274 -1.077 1.00 95.56 73 GLU A O 1
ATOM 590 N N . GLN A 1 74 ? -5.241 0.061 -0.071 1.00 97.19 74 GLN A N 1
ATOM 591 C CA . GLN A 1 74 ? -5.581 0.819 -1.271 1.00 97.19 74 GLN A CA 1
ATOM 592 C C . GLN A 1 74 ? -4.388 1.642 -1.764 1.00 97.19 74 GLN A C 1
ATOM 594 O O . GLN A 1 74 ? -4.064 1.588 -2.952 1.00 97.19 74 GLN A O 1
ATOM 599 N N . LEU A 1 75 ? -3.696 2.343 -0.864 1.00 96.06 75 LEU A N 1
ATOM 600 C CA . LEU A 1 75 ? -2.479 3.083 -1.194 1.00 96.06 75 LEU A CA 1
ATOM 601 C C . LEU A 1 75 ? -1.409 2.152 -1.771 1.00 96.06 75 LEU A C 1
ATOM 603 O O . LEU A 1 75 ? -0.772 2.481 -2.769 1.00 96.06 75 LEU A O 1
ATOM 607 N N . ARG A 1 76 ? -1.232 0.965 -1.182 1.00 93.56 76 ARG A N 1
ATOM 608 C CA . ARG A 1 76 ? -0.287 -0.035 -1.685 1.00 93.56 76 ARG A CA 1
ATOM 609 C C . ARG A 1 76 ? -0.631 -0.470 -3.110 1.00 93.56 76 ARG A C 1
ATOM 611 O O . ARG A 1 76 ? 0.282 -0.589 -3.921 1.00 93.56 76 ARG A O 1
ATOM 618 N N . LYS A 1 77 ? -1.913 -0.692 -3.423 1.00 95.00 77 LYS A N 1
ATOM 619 C CA . LYS A 1 77 ? -2.356 -1.005 -4.794 1.00 95.00 77 LYS A CA 1
ATOM 620 C C . LYS A 1 77 ? -2.034 0.140 -5.751 1.00 95.00 77 LYS A C 1
ATOM 622 O O . LYS A 1 77 ? -1.353 -0.090 -6.738 1.00 95.00 77 LYS A O 1
ATOM 627 N N . GLN A 1 78 ? -2.390 1.371 -5.387 1.00 95.56 78 GLN A N 1
ATOM 628 C CA . GLN A 1 78 ? -2.085 2.557 -6.195 1.00 95.56 78 GLN A CA 1
ATOM 629 C C . GLN A 1 78 ? -0.582 2.728 -6.444 1.00 95.56 78 GLN A C 1
ATOM 631 O O . GLN A 1 78 ? -0.179 3.074 -7.549 1.00 95.56 78 GLN A O 1
ATOM 636 N N . MET A 1 79 ? 0.264 2.460 -5.445 1.00 92.81 79 MET A N 1
ATOM 637 C CA . MET A 1 79 ? 1.717 2.494 -5.627 1.00 92.81 79 MET A CA 1
ATOM 638 C C . MET A 1 79 ? 2.202 1.455 -6.640 1.00 92.81 79 MET A C 1
ATOM 640 O O . MET A 1 79 ? 3.107 1.756 -7.416 1.00 92.81 79 MET A O 1
ATOM 644 N N . VAL A 1 80 ? 1.631 0.248 -6.626 1.00 92.50 80 VAL A N 1
ATOM 645 C CA . VAL A 1 80 ? 1.954 -0.804 -7.600 1.00 92.50 80 VAL A CA 1
ATOM 646 C C . VAL A 1 80 ? 1.492 -0.397 -8.995 1.00 92.50 80 VAL A C 1
ATOM 648 O O . VAL A 1 80 ? 2.289 -0.482 -9.923 1.00 92.50 80 VAL A O 1
ATOM 651 N N . ASP A 1 81 ? 0.266 0.104 -9.130 1.00 93.50 81 ASP A N 1
ATOM 652 C CA . ASP A 1 81 ? -0.295 0.533 -10.415 1.00 93.50 81 ASP A CA 1
ATOM 653 C C . ASP A 1 81 ? 0.560 1.643 -11.043 1.00 93.50 81 ASP A C 1
ATOM 655 O O . ASP A 1 81 ? 1.052 1.488 -12.155 1.00 93.50 81 ASP A O 1
ATOM 659 N N . VAL A 1 82 ? 0.870 2.698 -10.280 1.00 92.31 82 VAL A N 1
ATOM 660 C CA . VAL A 1 82 ? 1.739 3.797 -10.742 1.00 92.31 82 VAL A CA 1
ATOM 661 C C . VAL A 1 82 ? 3.146 3.304 -11.080 1.00 92.31 82 VAL A C 1
ATOM 663 O O . VAL A 1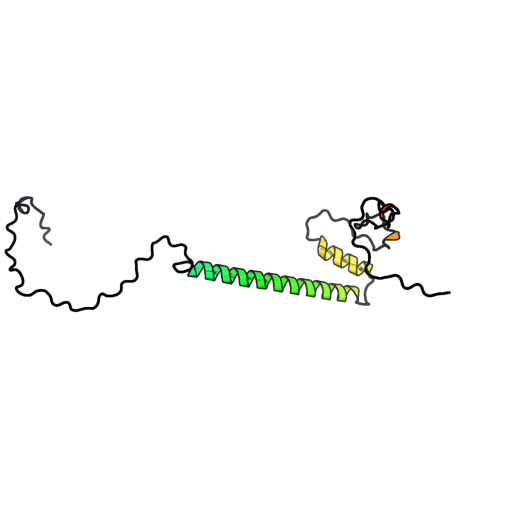 82 ? 3.760 3.775 -12.033 1.00 92.31 82 VAL A O 1
ATOM 666 N N . THR A 1 83 ? 3.682 2.362 -10.303 1.00 90.19 83 THR A N 1
ATOM 667 C CA . THR A 1 83 ? 4.996 1.775 -10.595 1.00 90.19 83 THR A CA 1
ATOM 668 C C . THR A 1 83 ? 4.980 1.030 -11.927 1.00 90.19 83 THR A C 1
ATOM 670 O O . THR A 1 83 ? 5.896 1.208 -12.726 1.00 90.19 83 THR A O 1
ATOM 673 N N . ASN A 1 84 ? 3.943 0.233 -12.182 1.00 90.75 84 ASN A N 1
ATOM 674 C CA . ASN A 1 84 ? 3.791 -0.479 -13.447 1.00 90.75 84 ASN A CA 1
ATOM 675 C C . ASN A 1 84 ? 3.628 0.502 -14.611 1.00 90.75 84 ASN A C 1
ATOM 677 O O . ASN A 1 84 ? 4.350 0.375 -15.592 1.00 90.75 84 ASN A O 1
ATOM 681 N N . ASP A 1 85 ? 2.800 1.540 -14.462 1.00 90.81 85 ASP A N 1
ATOM 682 C CA . ASP A 1 85 ? 2.622 2.576 -15.487 1.00 90.81 85 ASP A CA 1
ATOM 683 C C . ASP A 1 85 ? 3.953 3.252 -15.857 1.00 90.81 85 ASP A C 1
ATOM 685 O O . ASP A 1 85 ? 4.248 3.462 -17.035 1.00 90.81 85 ASP A O 1
ATOM 689 N N . ILE A 1 86 ? 4.798 3.555 -14.861 1.00 89.44 86 ILE A N 1
ATOM 690 C CA . ILE A 1 86 ? 6.144 4.097 -15.094 1.00 89.44 86 ILE A CA 1
ATOM 691 C C . ILE A 1 86 ? 6.987 3.089 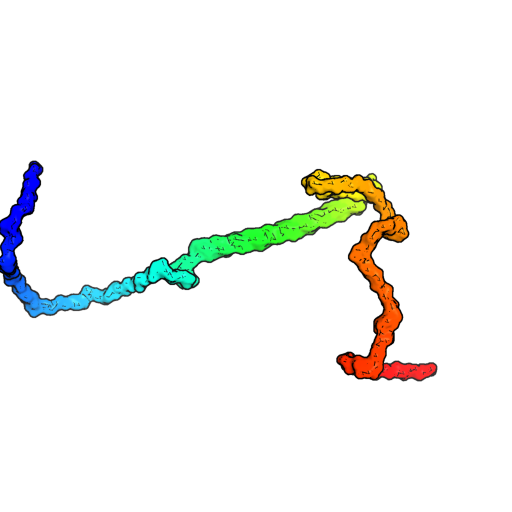-15.879 1.00 89.44 86 ILE A C 1
ATOM 693 O O . ILE A 1 86 ? 7.599 3.457 -16.884 1.00 89.44 86 ILE A O 1
ATOM 697 N N . LEU A 1 87 ? 7.032 1.826 -15.445 1.00 88.69 87 LEU A N 1
ATOM 698 C CA . LEU A 1 87 ? 7.851 0.785 -16.074 1.00 88.69 87 LEU A CA 1
ATOM 699 C C . LEU A 1 87 ? 7.403 0.469 -17.508 1.00 88.69 87 LEU A C 1
ATOM 701 O O . LEU A 1 87 ? 8.266 0.313 -18.375 1.00 88.69 87 LEU A O 1
ATOM 705 N N . ASP A 1 88 ? 6.102 0.504 -17.780 1.00 89.12 88 ASP A N 1
ATOM 706 C CA . ASP A 1 88 ? 5.508 0.177 -19.079 1.00 89.12 88 ASP A CA 1
ATOM 707 C C . ASP A 1 88 ? 5.518 1.358 -20.070 1.00 89.12 88 ASP A C 1
ATOM 709 O O . ASP A 1 88 ? 5.333 1.165 -21.274 1.00 89.12 88 ASP A O 1
ATOM 713 N N . HIS A 1 89 ? 5.773 2.593 -19.614 1.00 88.25 89 HIS A N 1
ATOM 714 C CA . HIS A 1 89 ? 5.757 3.763 -20.497 1.00 88.25 89 HIS A CA 1
ATOM 715 C C . HIS A 1 89 ? 6.878 3.717 -21.565 1.00 88.25 89 HIS A C 1
ATOM 717 O O . HIS A 1 89 ? 8.054 3.696 -21.218 1.00 88.25 89 HIS A O 1
ATOM 723 N N . PRO A 1 90 ? 6.597 3.791 -22.878 1.00 86.94 90 PRO A N 1
ATOM 724 C CA . PRO A 1 90 ? 7.635 3.642 -23.914 1.00 86.94 90 PRO A CA 1
ATOM 725 C C . PRO A 1 90 ? 8.661 4.789 -24.055 1.00 86.94 90 PRO A C 1
ATOM 727 O O . PRO A 1 90 ? 9.501 4.718 -24.948 1.00 86.94 90 PRO A O 1
ATOM 730 N N . CYS A 1 91 ? 8.586 5.867 -23.266 1.00 79.31 91 CYS A N 1
ATOM 731 C CA . CYS A 1 91 ? 9.395 7.075 -23.485 1.00 79.31 91 CYS A CA 1
ATOM 732 C C . CYS A 1 91 ? 10.826 7.017 -22.930 1.00 79.31 91 CYS A C 1
ATOM 734 O O . CYS A 1 91 ? 11.693 7.692 -23.480 1.00 79.31 91 CYS A O 1
ATOM 736 N N . ASP A 1 92 ? 11.077 6.220 -21.888 1.00 79.25 92 ASP A N 1
ATOM 737 C CA . ASP A 1 92 ? 12.356 6.204 -21.168 1.00 79.25 92 ASP A CA 1
ATOM 738 C C . ASP A 1 92 ? 13.010 4.818 -21.180 1.00 79.25 92 ASP A C 1
ATOM 740 O O . ASP A 1 92 ? 12.330 3.789 -21.206 1.00 79.25 92 ASP A O 1
ATOM 744 N N . ASP A 1 93 ? 14.342 4.797 -21.099 1.00 87.69 93 ASP A N 1
ATOM 745 C CA . ASP A 1 93 ? 15.111 3.571 -20.885 1.00 87.69 93 ASP A CA 1
ATOM 746 C C . ASP A 1 93 ? 14.836 2.987 -19.488 1.00 87.69 93 ASP A C 1
ATOM 748 O O . ASP A 1 93 ? 14.652 3.718 -18.506 1.00 87.69 93 ASP A O 1
ATOM 752 N N . LEU A 1 94 ? 14.820 1.656 -19.392 1.00 86.38 94 LEU A N 1
ATOM 753 C CA . LEU A 1 94 ? 14.467 0.925 -18.172 1.00 86.38 94 LEU A CA 1
ATOM 754 C C . LEU A 1 94 ? 15.360 1.331 -16.992 1.00 86.38 94 LEU A C 1
ATOM 756 O O . LEU A 1 94 ? 14.874 1.516 -15.875 1.00 86.38 94 LEU A O 1
ATOM 760 N N . ASP A 1 95 ? 16.657 1.508 -17.246 1.00 87.69 95 ASP A N 1
ATOM 761 C CA . ASP A 1 95 ? 17.631 1.845 -16.208 1.00 87.69 95 ASP A CA 1
ATOM 762 C C . ASP A 1 95 ? 17.423 3.270 -15.660 1.00 87.69 95 ASP A C 1
ATOM 764 O O . ASP A 1 95 ? 17.513 3.496 -14.453 1.00 87.69 95 ASP A O 1
ATOM 768 N N . GLY A 1 96 ? 17.030 4.222 -16.517 1.00 87.81 96 GLY A N 1
ATOM 769 C CA . GLY A 1 96 ? 16.717 5.599 -16.114 1.00 87.81 96 GLY A CA 1
ATOM 770 C C . GLY A 1 96 ? 15.477 5.696 -15.217 1.00 87.81 96 GLY A C 1
ATOM 771 O O . GLY A 1 96 ? 15.465 6.433 -14.221 1.00 87.81 96 GLY A O 1
ATOM 772 N N . LYS A 1 97 ? 14.450 4.892 -15.508 1.00 89.50 97 LYS A N 1
ATOM 773 C CA . LYS A 1 97 ? 13.255 4.776 -14.655 1.00 89.50 97 LYS A CA 1
ATOM 774 C C . LYS A 1 97 ? 13.607 4.205 -13.286 1.00 89.50 97 LYS A C 1
ATOM 776 O O . LYS A 1 97 ? 13.225 4.757 -12.253 1.00 89.50 97 LYS A O 1
ATOM 781 N N . MET A 1 98 ? 14.386 3.128 -13.278 1.00 88.25 98 MET A N 1
ATOM 782 C CA . MET A 1 98 ? 14.778 2.419 -12.063 1.00 88.25 98 MET A CA 1
ATOM 783 C C . MET A 1 98 ? 15.711 3.253 -11.178 1.00 88.25 98 MET A C 1
ATOM 785 O O . MET A 1 98 ? 15.535 3.267 -9.957 1.00 88.25 98 MET A O 1
ATOM 789 N N . MET A 1 99 ? 16.612 4.040 -11.771 1.00 88.19 99 MET A N 1
ATOM 790 C CA . MET A 1 99 ? 17.419 5.035 -11.058 1.00 88.19 99 MET A CA 1
ATOM 791 C C . MET A 1 99 ? 16.541 6.072 -10.346 1.00 88.19 99 MET A C 1
ATOM 793 O O . MET A 1 99 ? 16.743 6.356 -9.163 1.00 88.19 99 MET A O 1
ATOM 797 N N . THR A 1 100 ? 15.534 6.605 -11.040 1.00 86.00 100 THR A N 1
ATOM 798 C CA . THR A 1 100 ? 14.614 7.614 -10.491 1.00 86.00 100 THR A CA 1
ATOM 799 C C . THR A 1 100 ? 13.775 7.042 -9.345 1.00 86.00 100 THR A C 1
ATOM 801 O O . THR A 1 100 ? 13.655 7.659 -8.283 1.00 86.00 100 THR A O 1
ATOM 804 N N . MET A 1 101 ? 13.246 5.826 -9.513 1.00 86.44 101 MET A N 1
ATOM 805 C CA . MET A 1 101 ? 12.523 5.109 -8.457 1.00 86.44 101 MET A CA 1
ATOM 806 C C . MET A 1 101 ? 13.408 4.825 -7.234 1.00 86.44 101 MET A C 1
ATOM 808 O O . MET A 1 101 ? 12.971 4.994 -6.089 1.00 86.44 101 MET A O 1
ATOM 812 N N . TYR A 1 102 ? 14.663 4.428 -7.454 1.00 84.81 102 TYR A N 1
ATOM 813 C CA . TYR A 1 102 ? 15.636 4.200 -6.386 1.00 84.81 102 TYR A CA 1
ATOM 814 C C . TYR A 1 102 ? 15.935 5.488 -5.605 1.00 84.81 102 TYR A C 1
ATOM 816 O O . TYR A 1 102 ? 15.875 5.504 -4.374 1.00 84.81 102 TYR A O 1
ATOM 824 N N . GLN A 1 103 ? 16.175 6.603 -6.296 1.00 83.12 103 GLN A N 1
ATOM 825 C CA . GLN A 1 103 ? 16.374 7.901 -5.646 1.00 83.12 103 GLN A CA 1
ATOM 826 C C . GLN A 1 103 ? 15.143 8.315 -4.823 1.00 83.12 103 GLN A C 1
ATOM 828 O O . GLN A 1 103 ? 15.260 8.651 -3.643 1.00 83.12 103 GLN A O 1
ATOM 833 N N . ALA A 1 104 ? 13.938 8.206 -5.387 1.00 82.62 104 ALA A N 1
ATOM 834 C CA . ALA A 1 104 ? 12.707 8.571 -4.684 1.00 82.62 104 ALA A CA 1
ATOM 835 C C . ALA A 1 104 ? 12.486 7.769 -3.385 1.00 82.62 104 ALA A C 1
ATOM 837 O O . ALA A 1 104 ? 12.007 8.316 -2.387 1.00 82.62 104 ALA A O 1
ATOM 838 N N . THR A 1 105 ? 12.847 6.483 -3.379 1.00 79.88 105 THR A N 1
ATOM 839 C CA . THR A 1 105 ? 12.611 5.574 -2.245 1.00 79.88 105 THR A CA 1
ATOM 840 C C . THR A 1 105 ? 13.686 5.656 -1.163 1.00 79.88 105 THR A C 1
ATOM 842 O O . THR A 1 105 ? 13.360 5.571 0.026 1.00 79.88 105 THR A O 1
ATOM 845 N N . PHE A 1 106 ? 14.953 5.849 -1.533 1.00 72.12 106 PHE A N 1
ATOM 846 C CA . PHE A 1 106 ? 16.055 5.754 -0.577 1.00 72.12 106 PHE A CA 1
ATOM 847 C C . PHE A 1 106 ? 16.619 7.118 -0.130 1.00 72.12 106 PHE A C 1
ATOM 849 O O . PHE A 1 106 ? 17.144 7.194 0.983 1.00 72.12 106 PHE A O 1
ATOM 856 N N . THR A 1 107 ? 16.464 8.214 -0.894 1.00 67.19 107 THR A N 1
ATOM 857 C CA . THR A 1 107 ? 17.089 9.519 -0.554 1.00 67.19 107 THR A CA 1
ATOM 858 C C . THR A 1 107 ? 16.569 10.124 0.753 1.00 67.19 107 THR A C 1
ATOM 860 O O . THR A 1 107 ? 17.269 10.890 1.411 1.00 67.19 107 THR A O 1
ATOM 863 N N . LYS A 1 108 ? 15.370 9.742 1.205 1.00 60.72 108 LYS A N 1
ATOM 864 C CA . LYS A 1 108 ? 14.768 10.274 2.441 1.00 60.72 108 LYS A CA 1
ATOM 865 C C . LYS A 1 108 ? 15.086 9.483 3.716 1.00 60.72 108 LYS A C 1
ATOM 867 O O . LYS A 1 108 ? 14.686 9.919 4.790 1.00 60.72 108 LYS A O 1
ATOM 872 N N . ARG A 1 109 ? 15.769 8.333 3.642 1.00 61.84 109 ARG A N 1
ATOM 873 C CA . ARG A 1 109 ? 15.856 7.384 4.777 1.00 61.84 109 ARG A CA 1
ATOM 874 C C . ARG A 1 109 ? 17.088 7.505 5.683 1.00 61.84 109 ARG A C 1
ATOM 876 O O . ARG A 1 109 ? 17.287 6.628 6.518 1.00 61.84 109 ARG A O 1
ATOM 883 N N . SER A 1 110 ? 17.891 8.572 5.567 1.00 59.38 110 SER A N 1
ATOM 884 C CA . SER A 1 110 ? 19.090 8.835 6.406 1.00 59.38 110 SER A CA 1
ATOM 885 C C . SER A 1 110 ? 20.060 7.648 6.549 1.00 59.38 110 SER A C 1
ATOM 887 O O . SER A 1 110 ? 20.843 7.583 7.492 1.00 59.38 110 SER A O 1
ATOM 889 N N . TYR A 1 111 ? 19.993 6.690 5.629 1.00 64.62 111 TYR A N 1
ATOM 890 C CA . TYR A 1 111 ? 20.848 5.515 5.600 1.00 64.62 111 TYR A CA 1
ATOM 891 C C . TYR A 1 111 ? 22.037 5.831 4.688 1.00 64.62 111 TYR A C 1
ATOM 893 O O . TYR A 1 111 ? 21.818 6.516 3.687 1.00 64.62 111 TYR A O 1
ATOM 901 N N . PRO A 1 112 ? 23.272 5.387 4.985 1.00 65.44 112 PRO A N 1
ATOM 902 C CA . PRO A 1 112 ? 24.391 5.559 4.063 1.00 65.44 112 PRO A CA 1
ATOM 903 C C . PRO A 1 112 ? 24.036 4.879 2.737 1.00 65.44 112 PRO A C 1
ATOM 905 O O . PRO A 1 112 ? 23.963 3.654 2.645 1.00 65.44 112 PRO A O 1
ATOM 908 N N . MET A 1 113 ? 23.710 5.691 1.733 1.00 61.47 113 MET A N 1
ATOM 909 C CA . MET A 1 113 ? 23.247 5.199 0.443 1.00 61.47 113 MET A CA 1
ATOM 910 C C . MET A 1 113 ? 24.447 4.731 -0.361 1.00 61.47 113 MET A C 1
ATOM 912 O O . MET A 1 113 ? 25.459 5.421 -0.444 1.00 61.47 113 MET A O 1
ATOM 916 N N . THR A 1 114 ? 24.314 3.560 -0.972 1.00 68.00 114 THR A N 1
ATOM 917 C CA . THR A 1 114 ? 25.182 3.182 -2.087 1.00 68.00 114 THR A CA 1
ATOM 918 C C . THR A 1 114 ? 24.603 3.807 -3.352 1.00 68.00 114 THR A C 1
ATOM 920 O O . THR A 1 114 ? 23.376 3.872 -3.495 1.00 68.00 114 THR A O 1
ATOM 923 N N . ASP A 1 115 ? 25.462 4.272 -4.255 1.00 77.81 115 ASP A N 1
ATOM 924 C CA . ASP A 1 115 ? 25.030 4.783 -5.554 1.00 77.81 115 ASP A CA 1
ATOM 925 C C . ASP A 1 115 ? 24.223 3.726 -6.315 1.00 77.81 115 ASP A C 1
ATOM 927 O O . ASP A 1 115 ? 24.471 2.519 -6.191 1.00 77.81 115 ASP A O 1
ATOM 931 N N . TYR A 1 116 ? 23.247 4.189 -7.100 1.00 82.00 116 TYR A N 1
ATOM 932 C CA . TYR A 1 116 ? 22.495 3.320 -7.997 1.00 82.00 116 TYR A CA 1
ATOM 933 C C . TYR A 1 116 ? 23.469 2.589 -8.928 1.00 82.00 116 TYR A C 1
ATOM 935 O O . TYR A 1 116 ? 24.340 3.207 -9.543 1.00 82.00 116 TYR A O 1
ATOM 943 N N . ARG A 1 117 ? 23.326 1.266 -9.021 1.00 81.81 117 ARG A N 1
ATOM 944 C CA . ARG A 1 117 ? 24.060 0.437 -9.977 1.00 81.81 117 ARG A CA 1
ATOM 945 C C . ARG A 1 117 ? 23.114 0.029 -11.089 1.00 81.81 117 ARG A C 1
ATOM 947 O O . ARG A 1 117 ? 21.987 -0.370 -10.809 1.00 81.81 117 ARG A O 1
ATOM 954 N N . THR A 1 118 ? 23.612 0.107 -12.315 1.00 85.50 118 THR A N 1
ATOM 955 C CA . THR A 1 118 ? 22.853 -0.233 -13.513 1.00 85.50 118 THR A CA 1
ATOM 956 C C . THR A 1 118 ? 22.372 -1.680 -13.463 1.00 85.50 118 THR A C 1
ATOM 958 O O . THR A 1 118 ? 23.042 -2.568 -12.914 1.00 85.50 118 THR A O 1
ATOM 961 N N . ILE A 1 119 ? 21.190 -1.923 -14.021 1.00 82.81 119 ILE A N 1
ATOM 962 C CA . ILE A 1 119 ? 20.591 -3.255 -14.036 1.00 82.81 119 ILE A CA 1
ATOM 963 C C . ILE A 1 119 ? 21.426 -4.172 -14.929 1.00 82.81 119 ILE A C 1
ATOM 965 O O . ILE A 1 119 ? 21.643 -3.907 -16.109 1.00 82.81 119 ILE A O 1
ATOM 969 N N . ILE A 1 120 ? 21.875 -5.283 -14.351 1.00 84.94 120 ILE A N 1
ATOM 970 C CA . ILE A 1 120 ? 22.595 -6.353 -15.044 1.00 84.94 120 ILE A CA 1
ATOM 971 C C . ILE A 1 120 ? 21.849 -7.672 -14.869 1.00 84.94 120 ILE A C 1
ATOM 973 O O . ILE A 1 120 ? 21.092 -7.858 -13.913 1.00 84.94 120 ILE A O 1
ATOM 977 N N . ALA A 1 121 ? 22.071 -8.611 -15.787 1.00 81.88 121 ALA A N 1
ATOM 978 C CA . ALA A 1 121 ? 21.489 -9.941 -15.676 1.00 81.88 121 ALA A CA 1
ATOM 979 C C . ALA A 1 121 ? 21.931 -10.615 -14.367 1.00 81.88 121 ALA A C 1
ATOM 981 O O . ALA A 1 121 ? 23.091 -10.511 -13.966 1.00 81.88 121 ALA A O 1
ATOM 982 N N . ALA A 1 122 ? 21.031 -11.366 -13.726 1.00 77.94 122 ALA A N 1
ATOM 983 C CA . ALA A 1 122 ? 21.340 -12.070 -12.479 1.00 77.94 122 ALA A CA 1
ATOM 984 C C . ALA A 1 122 ? 22.555 -13.007 -12.617 1.00 77.94 122 ALA A C 1
ATOM 986 O O . ALA A 1 122 ? 23.351 -13.117 -11.692 1.00 77.94 122 ALA A O 1
ATOM 987 N N . SER A 1 123 ? 22.749 -13.611 -13.795 1.00 78.94 123 SER A N 1
ATOM 988 C CA . SER A 1 123 ? 23.911 -14.451 -14.116 1.00 78.94 123 SER A CA 1
ATOM 989 C C . SER A 1 123 ? 25.247 -13.701 -14.140 1.00 78.94 123 SER A C 1
ATOM 991 O O . SER A 1 123 ? 26.297 -14.328 -14.071 1.00 78.94 123 SER A O 1
ATOM 993 N N . GLN A 1 124 ? 25.218 -12.376 -14.286 1.00 81.75 124 GLN A N 1
ATOM 994 C CA . GLN A 1 124 ? 26.394 -11.504 -14.321 1.00 81.75 124 GLN A CA 1
ATOM 995 C C . GLN A 1 124 ? 26.626 -10.797 -12.978 1.00 81.75 124 GLN A C 1
ATOM 997 O O . GLN A 1 124 ? 27.636 -10.116 -12.805 1.00 81.75 124 GLN A O 1
ATOM 1002 N N . SER A 1 125 ? 25.696 -10.932 -12.029 1.00 78.56 125 SER A N 1
ATOM 1003 C CA . SER A 1 125 ? 25.784 -10.291 -10.724 1.00 78.56 125 SER A CA 1
ATOM 1004 C C . SER A 1 125 ? 26.568 -11.151 -9.739 1.00 78.56 125 SER A C 1
ATOM 1006 O O . SER A 1 125 ? 26.277 -12.327 -9.549 1.00 78.56 125 SER A O 1
ATOM 1008 N N . ASN A 1 126 ? 27.522 -10.528 -9.046 1.00 77.44 126 ASN A N 1
ATOM 1009 C CA . ASN A 1 126 ? 28.220 -11.129 -7.906 1.00 77.44 126 ASN A CA 1
ATOM 1010 C C . ASN A 1 126 ? 27.452 -10.945 -6.583 1.00 77.44 126 ASN A C 1
ATOM 1012 O O . ASN A 1 126 ? 27.984 -11.250 -5.515 1.00 77.44 126 ASN A O 1
ATOM 1016 N N . ALA A 1 127 ? 26.238 -10.380 -6.620 1.00 74.25 127 ALA A N 1
ATOM 1017 C CA . ALA A 1 127 ? 25.425 -10.210 -5.424 1.00 74.25 127 ALA A CA 1
ATOM 1018 C C . ALA A 1 127 ? 24.915 -11.576 -4.926 1.00 74.25 127 ALA A C 1
ATOM 1020 O O . ALA A 1 127 ? 24.495 -12.402 -5.740 1.00 74.25 127 ALA A O 1
ATOM 1021 N N . PRO A 1 128 ? 24.914 -11.824 -3.605 1.00 68.50 128 PRO A N 1
ATOM 1022 C CA . PRO A 1 128 ? 24.367 -13.056 -3.056 1.00 68.50 128 PRO A CA 1
ATOM 1023 C C . PRO A 1 128 ? 22.875 -13.149 -3.394 1.00 68.50 128 PRO A C 1
ATOM 1025 O O . PRO A 1 128 ? 22.093 -12.260 -3.055 1.00 68.50 128 PRO A O 1
ATOM 1028 N N . ILE A 1 129 ? 22.484 -14.221 -4.083 1.00 65.06 129 ILE A N 1
ATOM 1029 C CA . ILE A 1 129 ? 21.084 -14.494 -4.412 1.00 65.06 129 ILE A CA 1
ATOM 1030 C C . ILE A 1 129 ? 20.377 -14.872 -3.099 1.00 65.06 129 ILE A C 1
ATOM 1032 O O . ILE A 1 129 ? 20.788 -15.840 -2.462 1.00 65.06 129 ILE A O 1
ATOM 1036 N N . PRO A 1 130 ? 19.317 -14.161 -2.672 1.00 63.34 130 PRO A N 1
ATOM 1037 C CA . PRO A 1 130 ? 18.661 -14.386 -1.377 1.00 63.34 130 PRO A CA 1
ATOM 1038 C C . PRO A 1 130 ? 17.813 -15.670 -1.309 1.00 63.34 130 PRO A C 1
ATOM 1040 O O . PRO A 1 130 ? 17.048 -15.856 -0.368 1.00 63.34 130 PRO A O 1
ATOM 1043 N N . MET A 1 131 ? 17.929 -16.559 -2.295 1.00 61.97 131 MET A N 1
ATOM 1044 C CA . MET A 1 131 ? 17.246 -17.848 -2.343 1.00 61.97 131 MET A CA 1
ATOM 1045 C C . MET A 1 131 ? 18.297 -18.942 -2.490 1.00 61.97 131 MET A C 1
ATOM 1047 O O . MET A 1 131 ? 19.093 -18.909 -3.431 1.00 61.97 131 MET A O 1
ATOM 1051 N N . GLU A 1 132 ? 18.283 -19.927 -1.588 1.00 59.97 132 GLU A N 1
ATOM 1052 C CA . GLU A 1 132 ? 19.021 -21.166 -1.819 1.00 59.97 132 GLU A CA 1
ATOM 1053 C C . GLU A 1 132 ? 18.526 -21.781 -3.128 1.00 59.97 132 GLU A C 1
ATOM 1055 O O . GLU A 1 132 ? 17.333 -22.038 -3.315 1.00 59.97 132 GLU A O 1
ATOM 1060 N N . THR A 1 133 ? 19.446 -22.024 -4.059 1.00 58.03 133 THR A N 1
ATOM 1061 C CA . THR A 1 133 ? 19.136 -22.863 -5.208 1.00 58.03 133 THR A CA 1
ATOM 1062 C C . THR A 1 133 ? 18.849 -24.258 -4.663 1.00 58.03 133 THR A C 1
ATOM 1064 O O . THR A 1 133 ? 19.747 -24.957 -4.197 1.00 58.03 133 THR A O 1
ATOM 1067 N N . HIS A 1 134 ? 17.580 -24.670 -4.686 1.00 53.31 134 HIS A N 1
ATOM 1068 C CA . HIS A 1 134 ? 17.198 -26.055 -4.431 1.00 53.31 134 HIS A CA 1
ATOM 1069 C C . HIS A 1 134 ? 17.760 -26.929 -5.561 1.00 53.31 134 HIS A C 1
ATOM 1071 O O . HIS A 1 134 ? 17.058 -27.329 -6.487 1.00 53.31 134 HIS A O 1
ATOM 1077 N N . SER A 1 135 ? 19.056 -27.229 -5.502 1.00 50.62 135 SER A N 1
ATOM 1078 C CA . SER A 1 135 ? 19.597 -28.374 -6.211 1.00 50.62 135 SER A CA 1
ATOM 1079 C C . SER A 1 135 ? 18.971 -29.608 -5.563 1.00 50.62 135 SER A C 1
ATOM 1081 O O . SER A 1 135 ? 19.059 -29.821 -4.351 1.00 50.62 135 SER A O 1
ATOM 1083 N N . LEU A 1 136 ? 18.239 -30.391 -6.355 1.00 47.59 136 LEU A N 1
ATOM 1084 C CA . LEU A 1 136 ? 17.750 -31.701 -5.941 1.00 47.59 136 LEU A CA 1
ATOM 1085 C C . LEU A 1 136 ? 18.972 -32.599 -5.731 1.00 47.59 136 LEU A C 1
ATOM 1087 O O . LEU A 1 136 ? 19.427 -33.288 -6.639 1.00 47.59 136 LEU A O 1
ATOM 1091 N N . GLY A 1 137 ? 19.550 -32.536 -4.534 1.00 50.47 137 GLY A N 1
ATOM 1092 C CA . GLY A 1 137 ? 20.631 -33.414 -4.133 1.00 50.47 137 GLY A CA 1
ATOM 1093 C C . GLY A 1 137 ? 20.152 -34.862 -4.157 1.00 50.47 137 GLY A C 1
ATOM 1094 O O . GLY A 1 137 ? 19.076 -35.184 -3.653 1.00 50.47 137 GLY A O 1
ATOM 1095 N N . MET A 1 138 ? 20.995 -35.738 -4.697 1.00 49.28 138 MET A N 1
ATOM 1096 C CA . MET A 1 138 ? 20.839 -37.198 -4.766 1.00 49.28 138 MET A CA 1
ATOM 1097 C C . MET A 1 138 ? 20.442 -37.847 -3.417 1.00 49.28 138 MET A C 1
ATOM 1099 O O . MET A 1 138 ? 19.872 -38.932 -3.381 1.00 49.28 138 MET A O 1
ATOM 1103 N N . LEU A 1 139 ? 20.689 -37.146 -2.304 1.00 51.75 139 LEU A N 1
ATOM 1104 C CA . LEU A 1 139 ? 20.285 -37.493 -0.938 1.00 51.75 139 LEU A CA 1
ATOM 1105 C C . LEU A 1 139 ? 18.765 -37.508 -0.699 1.00 51.75 139 LEU A C 1
ATOM 1107 O O . LEU A 1 139 ? 18.321 -38.205 0.205 1.00 51.75 139 LEU A O 1
ATOM 1111 N N . ARG A 1 140 ? 17.948 -36.800 -1.495 1.00 50.94 140 ARG A N 1
ATOM 1112 C CA . ARG A 1 140 ? 16.475 -36.901 -1.391 1.00 50.94 140 ARG A CA 1
ATOM 1113 C C . ARG A 1 140 ? 15.912 -38.180 -2.022 1.00 50.94 140 ARG A C 1
ATOM 1115 O O . ARG A 1 140 ? 14.755 -38.509 -1.777 1.00 50.94 140 ARG A O 1
ATOM 1122 N N . CYS A 1 141 ? 16.712 -38.895 -2.814 1.00 53.50 141 CYS A N 1
ATOM 1123 C CA . CYS A 1 141 ? 16.291 -40.116 -3.501 1.00 53.50 141 CYS A CA 1
ATOM 1124 C C . CYS A 1 141 ? 16.613 -41.394 -2.710 1.00 53.50 141 CYS A C 1
ATOM 1126 O O . CYS A 1 141 ? 16.045 -42.442 -3.008 1.00 53.50 141 CYS A O 1
ATOM 1128 N N . TYR A 1 142 ? 17.496 -41.334 -1.707 1.00 54.91 142 TYR A N 1
ATOM 1129 C CA . TYR A 1 142 ? 17.790 -42.484 -0.853 1.00 54.91 142 TYR A CA 1
ATOM 1130 C C . TYR A 1 142 ? 16.839 -42.493 0.349 1.00 54.91 142 TYR A C 1
ATOM 1132 O O . TYR A 1 142 ? 17.118 -41.901 1.390 1.00 54.91 142 TYR A O 1
ATOM 1140 N N . LYS A 1 143 ? 15.678 -43.136 0.184 1.00 57.75 143 LYS A N 1
ATOM 1141 C CA . LYS A 1 143 ? 14.789 -43.467 1.304 1.00 57.75 143 LYS A CA 1
ATOM 1142 C C . LYS A 1 143 ? 15.320 -44.729 1.985 1.00 57.75 143 LYS A C 1
ATOM 1144 O O . LYS A 1 143 ? 15.472 -45.757 1.331 1.00 57.75 143 LYS A O 1
ATOM 1149 N N . ASP A 1 144 ? 15.609 -44.630 3.280 1.00 56.25 144 ASP A N 1
ATOM 1150 C CA . ASP A 1 144 ? 16.007 -45.758 4.121 1.00 56.25 144 ASP A CA 1
ATOM 1151 C C . ASP A 1 144 ? 14.948 -46.879 4.032 1.00 56.25 144 ASP A C 1
ATOM 1153 O O . ASP A 1 144 ? 13.790 -46.649 4.399 1.00 56.25 144 ASP A O 1
ATOM 1157 N N . PRO A 1 145 ? 15.305 -48.085 3.546 1.00 56.78 145 PRO A N 1
ATOM 1158 C CA . PRO A 1 145 ? 14.364 -49.189 3.362 1.00 56.78 145 PRO A CA 1
ATOM 1159 C C . PRO A 1 145 ? 13.850 -49.786 4.681 1.00 56.78 145 PRO A C 1
ATOM 1161 O O . PRO A 1 145 ? 13.089 -50.749 4.647 1.00 56.78 145 PRO A O 1
ATOM 1164 N N . THR A 1 146 ? 14.260 -49.266 5.840 1.00 58.94 146 THR A N 1
ATOM 1165 C CA . THR A 1 146 ? 13.784 -49.732 7.151 1.00 58.94 146 THR A CA 1
ATOM 1166 C C . THR A 1 146 ? 12.749 -48.814 7.802 1.00 58.94 146 THR A C 1
ATOM 1168 O O . THR A 1 146 ? 12.150 -49.201 8.804 1.00 58.94 146 THR A O 1
ATOM 1171 N N . ASN A 1 147 ? 12.473 -47.639 7.222 1.00 55.09 147 ASN A N 1
ATOM 1172 C CA . ASN A 1 147 ? 11.609 -46.624 7.828 1.00 55.09 147 ASN A CA 1
ATOM 1173 C C . ASN A 1 147 ? 10.484 -46.184 6.869 1.00 55.09 147 ASN A C 1
ATOM 1175 O O . ASN A 1 147 ? 10.508 -45.103 6.280 1.00 55.09 147 ASN A O 1
ATOM 1179 N N . PHE A 1 148 ? 9.488 -47.055 6.679 1.00 56.69 148 PHE A N 1
ATOM 1180 C CA . PHE A 1 148 ? 8.303 -46.774 5.861 1.00 56.69 148 PHE A CA 1
ATOM 1181 C C . PHE A 1 148 ? 7.222 -46.064 6.688 1.00 56.69 148 PHE A C 1
ATOM 1183 O O . PHE A 1 148 ? 6.312 -46.700 7.216 1.00 56.69 148 PHE A O 1
ATOM 1190 N N . THR A 1 149 ? 7.313 -44.742 6.817 1.00 61.00 149 THR A N 1
ATOM 1191 C CA . THR A 1 149 ? 6.245 -43.922 7.423 1.00 61.00 149 THR A CA 1
ATOM 1192 C C . THR A 1 149 ? 5.169 -43.499 6.420 1.00 61.00 149 THR A C 1
ATOM 1194 O O . THR A 1 149 ? 4.070 -43.119 6.823 1.00 61.00 149 THR A O 1
ATOM 1197 N N . ASP A 1 150 ? 5.452 -43.590 5.119 1.00 62.91 150 ASP A N 1
ATOM 1198 C CA . ASP A 1 150 ? 4.511 -43.229 4.061 1.00 62.91 150 ASP A CA 1
ATOM 1199 C C . ASP A 1 150 ? 3.526 -44.377 3.787 1.00 62.91 150 ASP A C 1
ATOM 1201 O O . ASP A 1 150 ? 3.922 -45.527 3.584 1.00 62.91 150 ASP A O 1
ATOM 1205 N N . GLN A 1 151 ? 2.229 -44.060 3.740 1.00 58.66 151 GLN A N 1
ATOM 1206 C CA . GLN A 1 151 ? 1.208 -45.018 3.317 1.00 58.66 151 GLN A CA 1
ATOM 1207 C C . GLN A 1 151 ? 1.462 -45.442 1.861 1.00 58.66 151 GLN A C 1
ATOM 1209 O O . GLN A 1 151 ? 1.774 -44.589 1.022 1.00 58.66 151 GLN A O 1
ATOM 1214 N N . PRO A 1 152 ? 1.329 -46.740 1.531 1.00 60.44 152 PRO A N 1
ATOM 1215 C CA . PRO A 1 152 ? 1.559 -47.207 0.174 1.00 60.44 152 PRO A CA 1
ATOM 1216 C C . PRO A 1 152 ? 0.578 -46.521 -0.788 1.00 60.44 152 PRO A C 1
ATOM 1218 O O . PRO A 1 152 ? -0.603 -46.376 -0.458 1.00 60.44 152 PRO A O 1
ATOM 1221 N N . PRO A 1 153 ? 1.035 -46.103 -1.981 1.00 61.28 153 PRO A N 1
ATOM 1222 C CA . PRO A 1 153 ? 0.166 -45.476 -2.963 1.00 61.28 153 PRO A CA 1
ATOM 1223 C C . PRO A 1 153 ? -0.973 -46.430 -3.339 1.00 61.28 153 PRO A C 1
ATOM 1225 O O . PRO A 1 153 ? -0.748 -47.558 -3.774 1.00 61.28 153 PRO A O 1
ATOM 1228 N N . THR A 1 154 ? -2.213 -45.963 -3.192 1.00 59.97 154 THR A N 1
ATOM 1229 C CA . THR A 1 154 ? -3.440 -46.736 -3.464 1.00 59.97 154 THR A CA 1
ATOM 1230 C C . THR A 1 154 ? -3.642 -47.035 -4.952 1.00 59.97 154 THR A C 1
ATOM 1232 O O . THR A 1 154 ? -4.509 -47.822 -5.332 1.00 59.97 154 THR A O 1
ATOM 1235 N N . VAL A 1 155 ? -2.856 -46.394 -5.815 1.00 66.00 155 VAL A N 1
ATOM 1236 C CA . VAL A 1 155 ? -2.950 -46.550 -7.262 1.00 66.00 155 VAL A CA 1
ATOM 1237 C C . VA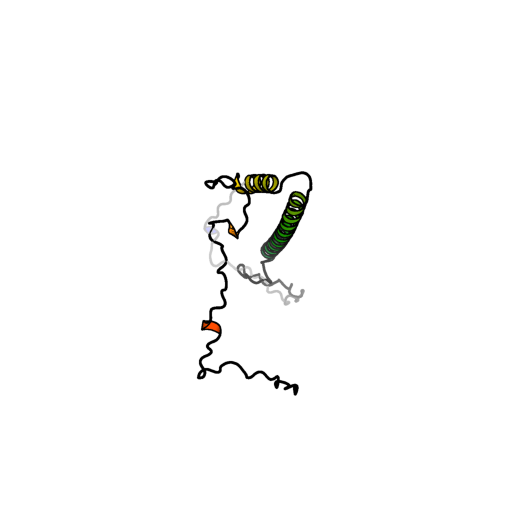L A 1 155 ? -2.134 -47.771 -7.669 1.00 66.00 155 VAL A C 1
ATOM 1239 O O . VAL A 1 155 ? -0.904 -47.742 -7.667 1.00 66.00 155 VAL A O 1
ATOM 1242 N N . ARG A 1 156 ? -2.825 -48.857 -8.033 1.00 62.50 156 ARG A N 1
ATOM 1243 C CA . ARG A 1 156 ? -2.183 -49.994 -8.701 1.00 62.50 156 ARG A CA 1
ATOM 1244 C C . ARG A 1 156 ? -1.577 -49.500 -10.020 1.00 62.50 156 ARG A C 1
ATOM 1246 O O . ARG A 1 156 ? -2.314 -48.916 -10.814 1.00 62.50 156 ARG A O 1
ATOM 1253 N N . PRO A 1 157 ? -0.281 -49.726 -10.280 1.00 63.44 157 PRO A N 1
ATOM 1254 C CA . PRO A 1 157 ? 0.300 -49.387 -11.568 1.00 63.44 157 PRO A CA 1
ATOM 1255 C C . PRO A 1 157 ? -0.362 -50.234 -12.661 1.00 63.44 157 PRO A C 1
ATOM 1257 O O . PRO A 1 157 ? -0.299 -51.464 -12.634 1.00 63.44 157 PRO A O 1
ATOM 1260 N N . THR A 1 158 ? -1.019 -49.573 -13.613 1.00 67.75 158 THR A N 1
ATOM 1261 C CA . THR A 1 158 ? -1.518 -50.212 -14.833 1.00 67.75 158 THR A CA 1
ATOM 1262 C C . THR A 1 158 ? -0.323 -50.518 -15.724 1.00 67.75 158 THR A C 1
ATOM 1264 O O . THR A 1 158 ? 0.304 -49.612 -16.269 1.00 67.75 158 THR A O 1
ATOM 1267 N N . ILE A 1 159 ? 0.013 -51.799 -15.852 1.00 67.19 159 ILE 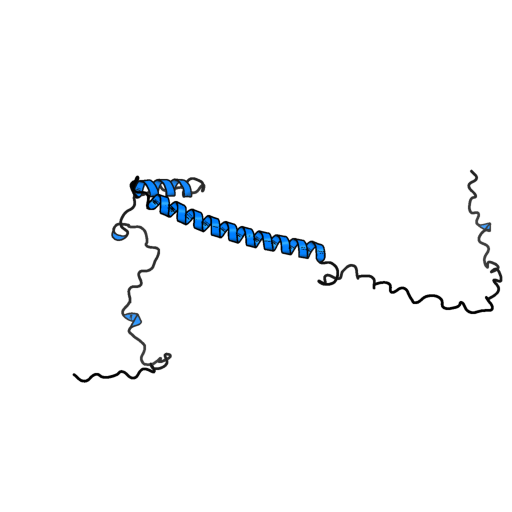A N 1
ATOM 1268 C CA . ILE A 1 159 ? 0.996 -52.268 -16.826 1.00 67.19 159 ILE A CA 1
ATOM 1269 C C . ILE A 1 159 ? 0.281 -52.298 -18.176 1.00 67.19 159 ILE A C 1
ATOM 1271 O O . ILE A 1 159 ? -0.585 -53.143 -18.394 1.00 67.19 159 ILE A O 1
ATOM 1275 N N . ASN A 1 160 ? 0.624 -51.372 -19.069 1.00 57.22 160 ASN A N 1
ATOM 1276 C CA . ASN A 1 160 ? 0.271 -51.528 -20.475 1.00 57.22 160 ASN A CA 1
ATOM 1277 C C . ASN A 1 160 ? 1.241 -52.553 -21.087 1.00 57.22 160 ASN A C 1
ATOM 1279 O O . ASN A 1 160 ? 2.454 -52.383 -20.928 1.00 57.22 160 ASN A O 1
ATOM 1283 N N . PRO A 1 161 ? 0.745 -53.631 -21.720 1.00 69.12 161 PRO A N 1
ATOM 1284 C CA . PRO A 1 161 ? 1.599 -54.575 -22.434 1.00 69.12 161 PRO A CA 1
ATOM 1285 C C . PRO A 1 161 ? 2.287 -53.899 -23.640 1.00 69.12 161 PRO A C 1
ATOM 1287 O O . PRO A 1 161 ? 1.817 -52.844 -24.076 1.00 69.12 161 PRO A O 1
ATOM 1290 N N . PRO A 1 162 ? 3.409 -54.473 -24.125 1.00 62.47 162 PRO A N 1
ATOM 1291 C CA . PRO A 1 162 ? 4.251 -53.885 -25.170 1.00 62.47 162 PRO A CA 1
ATOM 1292 C C . PRO A 1 162 ? 3.549 -53.727 -26.521 1.00 62.47 162 PRO A C 1
ATOM 1294 O O . PRO A 1 162 ? 2.652 -54.546 -26.830 1.00 62.47 162 PRO A O 1
#

=== Feature glossary ===
Feature key, reading from the visual/contextual features back to the raw sequence:

Rendered structure images. Six rendered views show the 3D structure from the faces of a cube — i.e. along ±x, ±y, ±z. Rendering representation is drawn randomly per protein from cartoon (secondary-structure ribbons), sticks (backbone bonds), or molecular surface; coloring is either N→C rainbow (blue at the N-terminus through red at the C-terminus) or one color per chain.

Contact-map, Ramachandran, and PAE plots. The contact map is a binary N×N matrix image: pixel (i, j) is dark where Cα_i and Cα_j are within 8 Å and |i−j|>4. Because the |i−j|>4 filter removes local helical contacts, off-diagonal stripes parallel to the main diagonal indicate parallel β-sheets; stripes perpendicular to it indicate antiparallel β-sheets. The Ramachandran plot scatters every residue's (φ, ψ) pair against the sterically allowed regions. The PAE heatmap renders the predicted-aligned-error matrix.

InterPro / GO / CATH / organism. Database cross-references. InterPro integrates a dozen domain/family signature databases into unified entries with residue-range hits. GO terms attach function/process/location labels with evidence codes. CATH codes position the fold in a four-level structural taxonomy. Organism is the NCBI-taxonomy species name.

Nearest PDB structures. The Foldseek neighbor list gives the closest experimentally determined structures in the PDB, ranked by structural alignment. TM-score near 1 means near-identical fold; near 0.3 means only rough topology match. This is how one finds what a novel AlphaFold prediction most resembles in the solved-structure universe.

Predicted aligned error. PAE(i, j) answers: if I align the predicted and true structures on residue i, how far off (in Å) do I expect residue j to be? A block-diagonal PAE matrix with low values on the blocks and high values off-diagonal is the signature of a multi-domain protein with confidently predicted domains but uncertain inter-domain orientation.

Solvent-accessible surface area. Accessible surface area quantifies burial. A residue with SASA near zero is packed into the hydrophobic core; one with SASA >100 Å² sits on the surface. Computed here via the Shrake–Rupley numerical algorithm with a 1.4 Å probe.

B-factor. B-factor (Debye–Waller factor) reflects atomic displacement in the crystal lattice. It is an experimental observable (units Å²), not a prediction; low values mean the atom is pinned down, high values mean it moves or is heterogeneous across the crystal.

pLDDT. For AlphaFold models, the B-factor field carries pLDDT — the model's own estimate of local accuracy on a 0–100 scale. Regions with pLDDT<50 should be treated as essentially unmodeled; they often correspond to intrinsically disordered segments.

Backbone torsions (φ/ψ). φ (phi) and ψ (psi) are the two rotatable backbone dihedrals per residue: φ is the C(i-1)–N–Cα–C torsion, ψ is the N–Cα–C–N(i+1) torsion, both in degrees on (−180°, 180°]. α-helical residues cluster near (−60°, −45°); β-strand residues near (−120°, +130°). A Ramachandran plot is simply a scatter of (φ, ψ) for every residue.

Radius of gyration, Cα contacts, bounding box. Radius of gyration (Rg) is the root-mean-square distance of Cα atoms from their centroid — a single number for overall size and compactness. A globular domain of N residues has Rg ≈ 2.2·N^0.38 Å; an extended or disordered chain has a much larger Rg. The Cα contact count is the number of residue pairs whose Cα atoms are within 8 Å and are more than four positions apart in sequence — a standard proxy for tertiary packing density. The bounding box is the smallest axis-aligned box enclosing all Cα atoms.

Secondary structure (3-state, P-SEA). Three-state secondary structure (P-SEA) collapses the eight DSSP classes into helix (a), strand (b), and coil (c). P-SEA assigns these from Cα geometry alone — distances and angles — without requiring backbone oxygens, so it works on any Cα trace.

Secondary structure (8-state, DSSP). DSSP 8-state secondary structure assigns each residue one of H (α-helix), G (3₁₀-helix), I (π-helix), E (extended β-strand), B (isolated β-bridge), T (hydrogen-bonded turn), S (bend), or '-' (coil). The assignment is computed from backbone hydrogen-bond geometry via the Kabsch–Sander algorithm.

Foldseek 3Di. A 3Di character summarizes, for each residue, the relative orientation of the Cα frame of its nearest spatial neighbor. Because it encodes fold topology rather than chemistry, 3Di alignments detect remote structural similarity that sequence alignment misses.

mmCIF coordinates. The mmCIF block holds the 3D Cartesian coordinates of each backbone atom (N, Cα, C, O) in ångströms. mmCIF is the PDB's canonical archive format — a tagged-loop text representation of the atomic model.

Sequence. Sequence gives the chain of amino acids in standard one-letter code (A=alanine, C=cysteine, …, Y=tyrosine), read N→C. It is the only feature that is directly encoded by the gene; all structural features are derived from the folded form of this sequence.